Protein AF-0000000073460081 (afdb_homodimer)

Foldseek 3Di:
DQDKWKKKWQWDDDDVVLVVLLVVLVVVVPPQFPDWDADNVRSMIITIGSDDPVVSVVSSVVSVIDTPDMDID/DQDKWKKKWQWDDDDPVLVVLLVVLLVVVPPQFPDWDADNVRSMIITIGSDDPVVSVVSSVVSVIDTPDMDID

Solvent-accessible surface area (backbone atoms only — not comparable to full-atom values): 7906 Å² total; per-residue (Å²): 127,77,66,75,41,38,35,40,31,35,37,70,49,78,42,69,52,42,52,49,10,53,51,51,53,52,58,69,44,52,76,49,39,72,46,76,50,74,34,69,90,76,25,34,39,34,40,30,22,55,64,60,69,65,59,55,51,48,56,49,45,51,25,29,44,52,69,78,47,74,48,83,100,127,78,66,76,39,38,36,41,30,37,37,69,49,79,42,70,53,41,52,50,11,53,51,51,54,51,58,69,44,51,76,49,38,70,46,75,51,75,36,71,90,76,24,35,41,35,39,31,23,53,64,59,70,65,60,56,51,49,56,50,44,50,25,30,44,52,69,79,47,73,49,82,100

pLDDT: mean 96.7, std 7.15, range [48.0, 98.94]

InterPro domains:
  IPR006121 Heavy metal-associated domain, HMA [PF00403] (9-66)
  IPR006121 Heavy metal-associated domain, HMA [PS50846] (4-68)
  IPR006121 Heavy metal-associated domain, HMA [cd00371] (13-66)
  IPR036163 Heavy metal-associated domain superfamily [SSF55008] (7-67)
  IPR051881 Copper transport ATOX1-like [PTHR46365] (5-70)

Organism: Eremothecium gossypii (strain ATCC 10895 / CBS 109.51 / FGSC 9923 / NRRL Y-1056) (NCBI:txid284811)

Structure (mmCIF, N/CA/C/O backbone):
data_AF-0000000073460081-model_v1
#
loop_
_entity.id
_entity.type
_entity.pdbx_description
1 polymer AFR653Wp
#
loop_
_atom_site.group_PDB
_atom_site.id
_atom_site.type_symbol
_atom_site.label_atom_id
_atom_site.label_alt_id
_atom_site.label_comp_id
_atom_site.label_asym_id
_atom_site.label_entity_id
_atom_site.label_seq_id
_atom_site.pdbx_PDB_ins_code
_atom_site.Cartn_x
_atom_site.Cartn_y
_atom_site.Cartn_z
_atom_site.occupancy
_atom_site.B_iso_or_equiv
_atom_site.auth_seq_id
_atom_site.auth_comp_id
_atom_site.auth_asym_id
_atom_site.auth_atom_id
_atom_site.pdbx_PDB_model_num
ATOM 1 N N . MET A 1 1 ? 7.121 -16.234 -26.078 1 48 1 MET A N 1
ATOM 2 C CA . MET A 1 1 ? 5.887 -16.016 -25.328 1 48 1 MET A CA 1
ATOM 3 C C . MET A 1 1 ? 6.129 -16.156 -23.828 1 48 1 MET A C 1
ATOM 5 O O . MET A 1 1 ? 6.527 -17.234 -23.359 1 48 1 MET A O 1
ATOM 9 N N . SER A 1 2 ? 6.551 -15.062 -23.016 1 63.5 2 SER A N 1
ATOM 10 C CA . SER A 1 2 ? 7.074 -15.297 -21.672 1 63.5 2 SER A CA 1
ATOM 11 C C . SER A 1 2 ? 6.133 -16.188 -20.859 1 63.5 2 SER A C 1
ATOM 13 O O . SER A 1 2 ? 4.918 -15.984 -20.875 1 63.5 2 SER A O 1
ATOM 15 N N . SER A 1 3 ? 6.48 -17.359 -20.453 1 89.44 3 SER A N 1
ATOM 16 C CA . SER A 1 3 ? 5.703 -18.375 -19.766 1 89.44 3 SER A CA 1
ATOM 17 C C . SER A 1 3 ? 5.129 -17.844 -18.453 1 89.44 3 SER A C 1
ATOM 19 O O . SER A 1 3 ? 5.785 -17.078 -17.766 1 89.44 3 SER A O 1
ATOM 21 N N . GLU A 1 4 ? 3.883 -18.062 -18.297 1 95.25 4 GLU A N 1
ATOM 22 C CA . GLU A 1 4 ? 3.201 -17.656 -17.062 1 95.25 4 GLU A CA 1
ATOM 23 C C . GLU A 1 4 ? 3.83 -18.328 -15.852 1 95.25 4 GLU A C 1
ATOM 25 O O . GLU A 1 4 ? 4.105 -19.531 -15.867 1 95.25 4 GLU A O 1
ATOM 30 N N . LYS A 1 5 ? 4.191 -17.562 -14.859 1 97.62 5 LYS A N 1
ATOM 31 C CA . LYS A 1 5 ? 4.758 -18.031 -13.602 1 97.62 5 LYS A CA 1
ATOM 32 C C . LYS A 1 5 ? 3.748 -17.922 -12.461 1 97.62 5 LYS A C 1
ATOM 34 O O . LYS A 1 5 ? 2.789 -17.141 -12.555 1 97.62 5 LYS A O 1
ATOM 39 N N . HIS A 1 6 ? 4.004 -18.719 -11.453 1 98.69 6 HIS A N 1
ATOM 40 C CA . HIS A 1 6 ? 3.209 -18.688 -10.234 1 98.69 6 HIS A CA 1
ATOM 41 C C . HIS A 1 6 ? 4.07 -18.359 -9.016 1 98.69 6 HIS A C 1
ATOM 43 O O . HIS A 1 6 ? 4.961 -19.141 -8.656 1 98.69 6 HIS A O 1
ATOM 49 N N . TYR A 1 7 ? 3.826 -17.203 -8.484 1 98.88 7 TYR A N 1
ATOM 50 C CA . TYR A 1 7 ? 4.48 -16.812 -7.238 1 98.88 7 TYR A CA 1
ATOM 51 C C . TYR A 1 7 ? 3.51 -16.875 -6.066 1 98.88 7 TYR A C 1
ATOM 53 O O . TYR A 1 7 ? 2.318 -16.594 -6.223 1 98.88 7 TYR A O 1
ATOM 61 N N . GLN A 1 8 ? 4.004 -17.172 -4.91 1 98.94 8 GLN A N 1
ATOM 62 C CA . GLN A 1 8 ? 3.215 -17.078 -3.688 1 98.94 8 GLN A CA 1
ATOM 63 C C . GLN A 1 8 ? 3.934 -16.266 -2.623 1 98.94 8 GLN A C 1
ATOM 65 O O . GLN A 1 8 ? 5.125 -16.469 -2.373 1 98.94 8 GLN A O 1
ATOM 70 N N . PHE A 1 9 ? 3.244 -15.383 -2.053 1 98.94 9 PHE A N 1
ATOM 71 C CA . PHE A 1 9 ? 3.762 -14.562 -0.964 1 98.94 9 PHE A CA 1
ATOM 72 C C . PHE A 1 9 ? 2.949 -14.773 0.307 1 98.94 9 PHE A C 1
ATOM 74 O O . PHE A 1 9 ? 1.72 -14.844 0.26 1 98.94 9 PHE A O 1
ATOM 81 N N . GLU A 1 10 ? 3.588 -14.984 1.418 1 98.88 10 GLU A N 1
ATOM 82 C CA . GLU A 1 10 ? 2.959 -14.828 2.727 1 98.88 10 GLU A CA 1
ATOM 83 C C . GLU A 1 10 ? 2.965 -13.367 3.172 1 98.88 10 GLU A C 1
ATOM 85 O O . GLU A 1 10 ? 4.027 -12.781 3.375 1 98.88 10 GLU A O 1
ATOM 90 N N . VAL A 1 11 ? 1.786 -12.797 3.273 1 98.75 11 VAL A N 1
ATOM 91 C CA . VAL A 1 11 ? 1.644 -11.383 3.582 1 98.75 11 VAL A CA 1
ATOM 92 C C . VAL A 1 11 ? 0.78 -11.203 4.828 1 98.75 11 VAL A C 1
ATOM 94 O O . VAL A 1 11 ? -0.251 -11.867 4.977 1 98.75 11 VAL A O 1
ATOM 97 N N . ALA A 1 12 ? 1.195 -10.367 5.805 1 98 12 ALA A N 1
ATOM 98 C CA . ALA A 1 12 ? 0.396 -10.07 6.992 1 98 12 ALA A CA 1
ATOM 99 C C . ALA A 1 12 ? -0.815 -9.211 6.637 1 98 12 ALA A C 1
ATOM 101 O O . ALA A 1 12 ? -0.671 -8.039 6.27 1 98 12 ALA A O 1
ATOM 102 N N . MET A 1 13 ? -2.014 -9.859 6.758 1 96 13 MET A N 1
ATOM 103 C CA . MET A 1 13 ? -3.281 -9.18 6.516 1 96 13 MET A CA 1
ATOM 104 C C . MET A 1 13 ? -4.234 -9.367 7.691 1 96 13 MET A C 1
ATOM 106 O O . MET A 1 13 ? -4.445 -10.492 8.148 1 96 13 MET A O 1
ATOM 110 N N . ALA A 1 14 ? -4.73 -8.32 8.25 1 91.88 14 ALA A N 1
ATOM 111 C CA . ALA A 1 14 ? -5.543 -8.461 9.453 1 91.88 14 ALA A CA 1
ATOM 112 C C . ALA A 1 14 ? -7.031 -8.359 9.125 1 91.88 14 ALA A C 1
ATOM 114 O O . ALA A 1 14 ? -7.883 -8.711 9.945 1 91.88 14 ALA A O 1
ATOM 115 N N . CYS A 1 15 ? -7.363 -7.941 7.957 1 94.88 15 CYS A N 1
ATOM 116 C CA . CYS A 1 15 ? -8.773 -7.742 7.625 1 94.88 15 CYS A CA 1
ATOM 117 C C . CYS A 1 15 ? -8.992 -7.824 6.117 1 94.88 15 CYS A C 1
ATOM 119 O O . CYS A 1 15 ? -8.039 -7.977 5.352 1 94.88 15 CYS A O 1
ATOM 121 N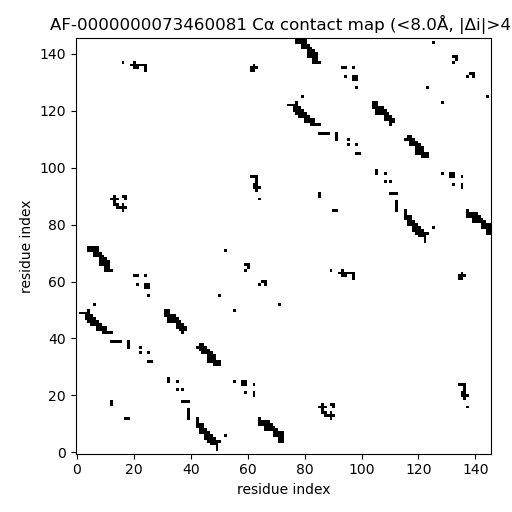 N . SER A 1 16 ? -10.297 -7.699 5.805 1 95.19 16 SER A N 1
ATOM 122 C CA . SER A 1 16 ? -10.633 -7.75 4.383 1 95.19 16 SER A CA 1
ATOM 123 C C . SER A 1 16 ? -10.172 -6.488 3.66 1 95.19 16 SER A C 1
ATOM 125 O O . SER A 1 16 ? -9.922 -6.516 2.453 1 95.19 16 SER A O 1
ATOM 127 N N . GLY A 1 17 ? -10.062 -5.391 4.375 1 94.94 17 GLY A N 1
ATOM 128 C CA . GLY A 1 17 ? -9.516 -4.18 3.785 1 94.94 17 GLY A CA 1
ATOM 129 C C . GLY A 1 17 ? -8.102 -4.352 3.266 1 94.94 17 GLY A C 1
ATOM 130 O O . GLY A 1 17 ? -7.766 -3.852 2.189 1 94.94 17 GLY A O 1
ATOM 131 N N . CYS A 1 18 ? -7.32 -5.027 3.996 1 96.38 18 CYS A N 1
ATOM 132 C CA . CYS A 1 18 ? -5.941 -5.293 3.596 1 96.38 18 CYS A CA 1
ATOM 133 C C . CYS A 1 18 ? -5.895 -6.16 2.344 1 96.38 18 CYS A C 1
ATOM 135 O O . CYS A 1 18 ? -5.172 -5.852 1.396 1 96.38 18 CYS A O 1
ATOM 137 N N . SER A 1 19 ? -6.684 -7.242 2.375 1 97 19 SER A N 1
ATOM 138 C CA . SER A 1 19 ? -6.68 -8.125 1.211 1 97 19 SER A CA 1
ATOM 139 C C . SER A 1 19 ? -7.215 -7.406 -0.025 1 97 19 SER A C 1
ATOM 141 O O . SER A 1 19 ? -6.711 -7.605 -1.132 1 97 19 SER A O 1
ATOM 143 N N . ASN A 1 20 ? -8.227 -6.586 0.159 1 97 20 ASN A N 1
ATOM 144 C CA . ASN A 1 20 ? -8.766 -5.812 -0.957 1 97 20 ASN A CA 1
ATOM 145 C C . ASN A 1 20 ? -7.734 -4.84 -1.516 1 97 20 ASN A C 1
ATOM 147 O O . ASN A 1 20 ? -7.664 -4.629 -2.729 1 97 20 ASN A O 1
ATOM 151 N N . ALA A 1 21 ? -6.957 -4.258 -0.651 1 97.5 21 ALA A N 1
ATOM 152 C CA . ALA A 1 21 ? -5.898 -3.338 -1.063 1 97.5 21 ALA A CA 1
ATOM 153 C C . ALA A 1 21 ? -4.887 -4.035 -1.968 1 97.5 21 ALA A C 1
ATOM 155 O O . ALA A 1 21 ? -4.559 -3.533 -3.045 1 97.5 21 ALA A O 1
ATOM 156 N N . ILE A 1 22 ? -4.43 -5.207 -1.56 1 98.5 22 ILE A N 1
ATOM 157 C CA . ILE A 1 22 ? -3.469 -5.973 -2.344 1 98.5 22 ILE A CA 1
ATOM 158 C C . ILE A 1 22 ? -4.082 -6.348 -3.691 1 98.5 22 ILE A C 1
ATOM 160 O O . ILE A 1 22 ? -3.434 -6.227 -4.73 1 98.5 22 ILE A O 1
ATOM 164 N N . ASP A 1 23 ? -5.34 -6.773 -3.645 1 98.31 23 ASP A N 1
ATOM 165 C CA . ASP A 1 23 ? -6.039 -7.133 -4.875 1 98.31 23 ASP A CA 1
ATOM 166 C C . ASP A 1 23 ? -6.09 -5.953 -5.844 1 98.31 23 ASP A C 1
ATOM 168 O O . ASP A 1 23 ? -5.805 -6.109 -7.035 1 98.31 23 ASP A O 1
ATOM 172 N N . ARG A 1 24 ? -6.375 -4.77 -5.379 1 97.88 24 ARG A N 1
ATOM 173 C CA . ARG A 1 24 ? -6.492 -3.568 -6.195 1 97.88 24 ARG A CA 1
ATOM 174 C C . ARG A 1 24 ? -5.164 -3.236 -6.875 1 97.88 24 ARG A C 1
ATOM 176 O O . ARG A 1 24 ? -5.133 -2.914 -8.062 1 97.88 24 ARG A O 1
ATOM 183 N N . VAL A 1 25 ? -4.082 -3.303 -6.199 1 98.56 25 VAL A N 1
ATOM 184 C CA . VAL A 1 25 ? -2.811 -2.881 -6.773 1 98.56 25 VAL A CA 1
ATOM 185 C C . VAL A 1 25 ? -2.342 -3.91 -7.801 1 98.56 25 VAL A C 1
ATOM 187 O O . VAL A 1 25 ? -1.727 -3.555 -8.812 1 98.56 25 VAL A O 1
ATOM 190 N N . LEU A 1 26 ? -2.639 -5.195 -7.543 1 98.81 26 LEU A N 1
ATOM 191 C CA . LEU A 1 26 ? -2.201 -6.23 -8.477 1 98.81 26 LEU A CA 1
ATOM 192 C C . LEU A 1 26 ? -3.053 -6.219 -9.742 1 98.81 26 LEU A C 1
ATOM 194 O O . LEU A 1 26 ? -2.557 -6.512 -10.828 1 98.81 26 LEU A O 1
ATOM 198 N N . LYS A 1 27 ? -4.34 -5.832 -9.617 1 98.12 27 LYS A N 1
ATOM 199 C CA . LYS A 1 27 ? -5.238 -5.762 -10.766 1 98.12 27 LYS A CA 1
ATOM 200 C C . LYS A 1 27 ? -4.777 -4.695 -11.758 1 98.12 27 LYS A C 1
ATOM 202 O O . LYS A 1 27 ? -5.051 -4.793 -12.953 1 98.12 27 LYS A O 1
ATOM 207 N N . LYS A 1 28 ? -4.027 -3.766 -11.25 1 97.88 28 LYS A N 1
ATOM 208 C CA . LYS A 1 28 ? -3.508 -2.711 -12.117 1 97.88 28 LYS A CA 1
ATOM 209 C C . LYS A 1 28 ? -2.438 -3.252 -13.062 1 97.88 28 LYS A C 1
ATOM 211 O O . LYS A 1 28 ? -2.066 -2.59 -14.031 1 97.88 28 LYS A O 1
ATOM 216 N N . LEU A 1 29 ? -1.958 -4.41 -12.859 1 98.25 29 LEU A N 1
ATOM 217 C CA . LEU A 1 29 ? -0.894 -5 -13.664 1 98.25 29 LEU A CA 1
ATOM 218 C C . LEU A 1 29 ? -1.47 -5.922 -14.734 1 98.25 29 LEU A C 1
ATOM 220 O O . LEU A 1 29 ? -0.721 -6.586 -15.453 1 98.25 29 LEU A O 1
ATOM 224 N N . ALA A 1 30 ? -2.801 -5.98 -14.875 1 97.25 30 ALA A N 1
ATOM 225 C CA . ALA A 1 30 ? -3.414 -6.719 -15.977 1 97.25 30 ALA A CA 1
ATOM 226 C C . ALA A 1 30 ? -3.053 -6.094 -17.328 1 97.25 30 ALA A C 1
ATOM 228 O O . ALA A 1 30 ? -2.898 -4.875 -17.422 1 97.25 30 ALA A O 1
ATOM 229 N N . PRO A 1 31 ? -2.859 -6.918 -18.344 1 97.5 31 PRO A N 1
ATOM 230 C CA . PRO A 1 31 ? -3.113 -8.359 -18.359 1 97.5 31 PRO A CA 1
ATOM 231 C C . PRO A 1 31 ? -1.886 -9.18 -17.984 1 97.5 31 PRO A C 1
ATOM 233 O O . PRO A 1 31 ? -1.95 -10.414 -17.938 1 97.5 31 PRO A O 1
ATOM 236 N N . GLU A 1 32 ? -0.735 -8.562 -17.594 1 98.25 32 GLU A N 1
ATOM 237 C CA . GLU A 1 32 ? 0.477 -9.32 -17.297 1 98.25 32 GLU A CA 1
ATOM 238 C C . GLU A 1 32 ? 0.303 -10.18 -16.047 1 98.25 32 GLU A C 1
ATOM 240 O O . GLU A 1 32 ? 0.949 -11.219 -15.914 1 98.25 32 GLU A O 1
ATOM 245 N N . VAL A 1 33 ? -0.462 -9.719 -15.133 1 98.69 33 VAL A N 1
ATOM 246 C CA . VAL A 1 33 ? -0.995 -10.562 -14.062 1 98.69 33 VAL A CA 1
ATOM 247 C C . VAL A 1 33 ? -2.348 -11.133 -14.484 1 98.69 33 VAL A C 1
ATOM 249 O O . VAL A 1 33 ? -3.344 -10.406 -14.539 1 98.69 33 VAL A O 1
ATOM 252 N N . SER A 1 34 ? -2.348 -12.281 -14.734 1 98.19 34 SER A N 1
ATOM 253 C CA . SER A 1 34 ? -3.537 -12.883 -15.328 1 98.19 34 SER A CA 1
ATOM 254 C C . SER A 1 34 ? -4.52 -13.336 -14.25 1 98.19 34 SER A C 1
ATOM 256 O O . SER A 1 34 ? -5.723 -13.43 -14.5 1 98.19 34 SER A O 1
ATOM 258 N N . LYS A 1 35 ? -3.982 -13.703 -13.07 1 98.31 35 LYS A N 1
ATOM 259 C CA . LYS A 1 35 ? -4.809 -14.234 -11.992 1 98.31 35 LYS A CA 1
ATOM 260 C C . LYS A 1 35 ? -4.148 -14.016 -10.633 1 98.31 35 LYS A C 1
ATOM 262 O O . LYS A 1 35 ? -2.93 -14.156 -10.5 1 98.31 35 LYS A O 1
ATOM 267 N N . THR A 1 36 ? -4.992 -13.633 -9.664 1 98.75 36 THR A N 1
ATOM 268 C CA . THR A 1 36 ? -4.562 -13.586 -8.273 1 98.75 36 THR A CA 1
ATOM 269 C C . THR A 1 36 ? -5.527 -14.367 -7.379 1 98.75 36 THR A C 1
ATOM 271 O O . THR A 1 36 ? -6.734 -14.383 -7.629 1 98.75 36 THR A O 1
ATOM 274 N N . ASN A 1 37 ? -5.027 -15.086 -6.422 1 98.69 37 ASN A N 1
ATOM 275 C CA . ASN A 1 37 ? -5.781 -15.695 -5.336 1 98.69 37 ASN A CA 1
ATOM 276 C C . ASN A 1 37 ? -5.266 -15.242 -3.973 1 98.69 37 ASN A C 1
ATOM 278 O O . ASN A 1 37 ? -4.137 -15.57 -3.594 1 98.69 37 ASN A O 1
ATOM 282 N N . ILE A 1 38 ? -6.055 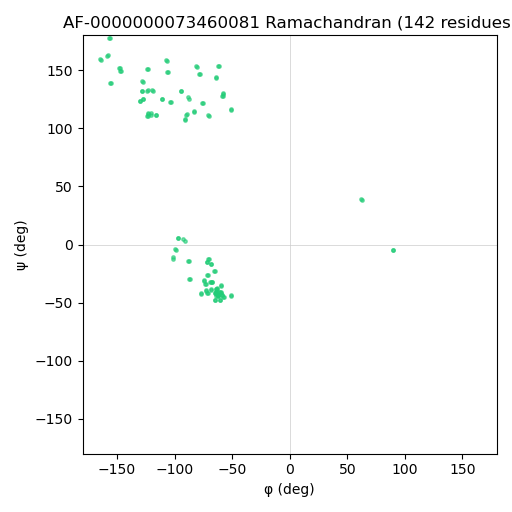-14.516 -3.27 1 98.75 38 ILE A N 1
ATOM 283 C CA . ILE A 1 38 ? -5.672 -13.977 -1.968 1 98.75 38 ILE A CA 1
ATOM 284 C C . ILE A 1 38 ? -6.484 -14.656 -0.868 1 98.75 38 ILE A C 1
ATOM 286 O O . ILE A 1 38 ? -7.715 -14.703 -0.938 1 98.75 38 ILE A O 1
ATOM 290 N N . SER A 1 39 ? -5.82 -15.211 0.084 1 98.5 39 SER A N 1
ATOM 291 C CA . SER A 1 39 ? -6.488 -15.852 1.212 1 98.5 39 SER A CA 1
ATOM 292 C C . SER A 1 39 ? -6.18 -15.133 2.52 1 98.5 39 SER A C 1
ATOM 294 O O . SER A 1 39 ? -5.047 -15.172 3.004 1 98.5 39 SER A O 1
ATOM 296 N N . LEU A 1 40 ? -7.227 -14.5 3.062 1 96.94 40 LEU A N 1
ATOM 297 C CA . LEU A 1 40 ? -7.07 -13.859 4.363 1 96.94 40 LEU A CA 1
ATOM 298 C C . LEU A 1 40 ? -6.781 -14.891 5.445 1 96.94 40 LEU A C 1
ATOM 300 O O . LEU A 1 40 ? -5.914 -14.68 6.297 1 96.94 40 LEU A O 1
ATOM 304 N N . ASP A 1 41 ? -7.465 -16.031 5.391 1 97.25 41 ASP A N 1
ATOM 305 C CA . ASP A 1 41 ? -7.309 -17.094 6.383 1 97.25 41 ASP A CA 1
ATOM 306 C C . ASP A 1 41 ? -5.898 -17.672 6.344 1 97.25 41 ASP A C 1
ATOM 308 O O . ASP A 1 41 ? -5.258 -17.828 7.387 1 97.25 41 ASP A O 1
ATOM 312 N N . ALA A 1 42 ? -5.402 -17.906 5.129 1 98.19 42 ALA A N 1
ATOM 313 C CA . ALA A 1 42 ? -4.086 -18.516 4.969 1 98.19 42 ALA A CA 1
ATOM 314 C C . ALA A 1 42 ? -2.99 -17.453 4.965 1 98.19 42 ALA A C 1
ATOM 316 O O . ALA A 1 42 ? -1.801 -17.781 5.016 1 98.19 42 ALA A O 1
ATOM 317 N N . GLN A 1 43 ? -3.357 -16.219 4.812 1 98.5 43 GLN A N 1
ATOM 318 C CA . GLN A 1 43 ? -2.434 -15.094 4.758 1 98.5 43 GLN A CA 1
ATOM 319 C C . GLN A 1 43 ? -1.499 -15.203 3.557 1 98.5 43 GLN A C 1
ATOM 321 O O . GLN A 1 43 ? -0.294 -14.977 3.678 1 98.5 43 GLN A O 1
ATOM 326 N N . THR A 1 44 ? -2.016 -15.672 2.412 1 98.81 44 THR A N 1
ATOM 327 C CA . THR A 1 44 ? -1.199 -15.859 1.219 1 98.81 44 THR A CA 1
ATOM 328 C C . THR A 1 44 ? -1.774 -15.07 0.043 1 98.81 44 THR A C 1
ATOM 330 O O . THR A 1 44 ? -2.98 -14.82 -0.01 1 98.81 44 THR A O 1
ATOM 333 N N . VAL A 1 45 ? -0.896 -14.68 -0.836 1 98.94 45 VAL A N 1
ATOM 334 C CA . VAL A 1 45 ? -1.194 -14.055 -2.121 1 98.94 45 VAL A CA 1
ATOM 335 C C . VAL A 1 45 ? -0.552 -14.859 -3.248 1 98.94 45 VAL A C 1
ATOM 337 O O . VAL A 1 45 ? 0.673 -14.875 -3.389 1 98.94 45 VAL A O 1
ATOM 340 N N . ASP A 1 46 ? -1.338 -15.5 -4.027 1 98.94 46 ASP A N 1
ATOM 341 C CA . ASP A 1 46 ? -0.885 -16.203 -5.227 1 98.94 46 ASP A CA 1
ATOM 342 C C . ASP A 1 46 ? -1.031 -15.32 -6.465 1 98.94 46 ASP A C 1
ATOM 344 O O . ASP A 1 46 ? -2.096 -14.75 -6.703 1 98.94 46 ASP A O 1
ATOM 348 N N . VAL A 1 47 ? -0.007 -15.281 -7.227 1 98.88 47 VAL A N 1
ATOM 349 C CA . VAL A 1 47 ? -0.001 -14.414 -8.398 1 98.88 47 VAL A CA 1
ATOM 350 C C . VAL A 1 47 ? 0.441 -15.211 -9.625 1 98.88 47 VAL A C 1
ATOM 352 O O . VAL A 1 47 ? 1.506 -15.836 -9.625 1 98.88 47 VAL A O 1
ATOM 355 N N . TYR A 1 48 ? -0.337 -15.242 -10.617 1 98.88 48 TYR A N 1
ATOM 356 C CA . TYR A 1 48 ? -0.009 -15.805 -11.922 1 98.88 48 TYR A CA 1
ATOM 357 C C . TYR A 1 48 ? 0.302 -14.703 -12.93 1 98.88 48 TYR A C 1
ATOM 359 O O . TYR A 1 48 ? -0.545 -13.852 -13.211 1 98.88 48 TYR A O 1
ATOM 367 N N . THR A 1 49 ? 1.521 -14.773 -13.523 1 98.69 49 THR A N 1
ATOM 368 C CA . THR A 1 49 ? 1.986 -13.562 -14.203 1 98.69 49 THR A CA 1
ATOM 369 C C . THR A 1 49 ? 3.156 -13.883 -15.125 1 98.69 49 THR A C 1
ATOM 371 O O . THR A 1 49 ? 3.807 -14.922 -14.984 1 98.69 49 THR A O 1
ATOM 374 N N . THR A 1 50 ? 3.389 -13.039 -16.047 1 98.44 50 THR A N 1
ATOM 375 C CA . THR A 1 50 ? 4.562 -13.109 -16.922 1 98.44 50 THR A CA 1
ATOM 376 C C . THR A 1 50 ? 5.641 -12.133 -16.438 1 98.44 50 THR A C 1
ATOM 378 O O . THR A 1 50 ? 6.758 -12.133 -16.953 1 98.44 50 THR A O 1
ATOM 381 N N . LEU A 1 51 ? 5.359 -11.344 -15.398 1 98.38 51 LEU A N 1
ATOM 382 C CA . LEU A 1 51 ? 6.312 -10.367 -14.883 1 98.38 51 LEU A CA 1
ATOM 383 C C . LEU A 1 51 ? 7.32 -11.039 -13.953 1 98.38 51 LEU A C 1
ATOM 385 O O . LEU A 1 51 ? 7.02 -12.07 -13.336 1 98.38 51 LEU A O 1
ATOM 389 N N . PRO A 1 52 ? 8.492 -10.445 -13.867 1 98.44 52 PRO A N 1
ATOM 390 C CA . PRO A 1 52 ? 9.5 -11 -12.961 1 98.44 52 PRO A CA 1
ATOM 391 C C . PRO A 1 52 ? 9.047 -10.977 -11.5 1 98.44 52 PRO A C 1
ATOM 393 O O . PRO A 1 52 ? 8.289 -10.094 -11.094 1 98.44 52 PRO A O 1
ATOM 396 N N . TYR A 1 53 ? 9.555 -11.883 -10.633 1 98.69 53 TYR A N 1
ATOM 397 C CA . TYR A 1 53 ? 9.266 -12.047 -9.219 1 98.69 53 TYR A CA 1
ATOM 398 C C . TYR A 1 53 ? 9.398 -10.727 -8.469 1 98.69 53 TYR A C 1
ATOM 400 O O . TYR A 1 53 ? 8.516 -10.344 -7.707 1 98.69 53 TYR A O 1
ATOM 408 N N . ASP A 1 54 ? 10.461 -10 -8.781 1 98.56 54 ASP A N 1
ATOM 409 C CA . ASP A 1 54 ? 10.781 -8.789 -8.039 1 98.56 54 ASP A CA 1
ATOM 410 C C . ASP A 1 54 ? 9.766 -7.688 -8.305 1 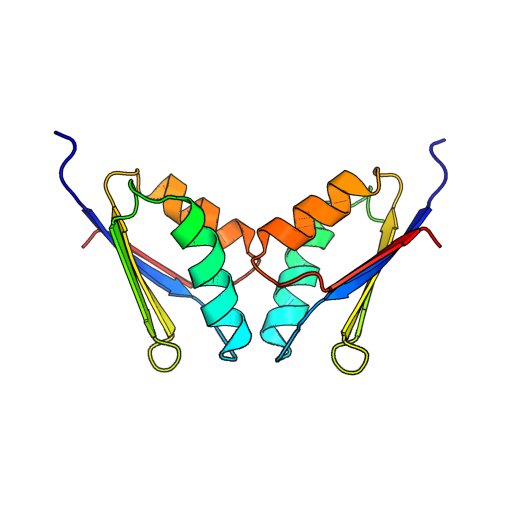98.56 54 ASP A C 1
ATOM 412 O O . ASP A 1 54 ? 9.477 -6.871 -7.426 1 98.56 54 ASP A O 1
ATOM 416 N N . VAL A 1 55 ? 9.219 -7.652 -9.469 1 98.62 55 VAL A N 1
ATOM 417 C CA . VAL A 1 55 ? 8.227 -6.641 -9.805 1 98.62 55 VAL A CA 1
ATOM 418 C C . VAL A 1 55 ? 6.977 -6.832 -8.945 1 98.62 55 VAL A C 1
ATOM 420 O O . VAL A 1 55 ? 6.441 -5.871 -8.398 1 98.62 55 VAL A O 1
ATOM 423 N N . ILE A 1 56 ? 6.539 -8.125 -8.75 1 98.81 56 ILE A N 1
ATOM 424 C CA . ILE A 1 56 ? 5.355 -8.438 -7.961 1 98.81 56 ILE A CA 1
ATOM 425 C C . ILE A 1 56 ? 5.637 -8.18 -6.48 1 98.81 56 ILE A C 1
ATOM 427 O O . ILE A 1 56 ? 4.812 -7.598 -5.777 1 98.81 56 ILE A O 1
ATOM 431 N N . HIS A 1 57 ? 6.832 -8.586 -6.102 1 98.81 57 HIS A N 1
ATOM 432 C CA . HIS A 1 57 ? 7.246 -8.359 -4.719 1 98.81 57 HIS A CA 1
ATOM 433 C C . HIS A 1 57 ? 7.195 -6.875 -4.367 1 98.81 57 HIS A C 1
ATOM 435 O O . HIS A 1 57 ? 6.629 -6.5 -3.338 1 98.81 57 HIS A O 1
ATOM 441 N N . GLU A 1 58 ? 7.727 -6.066 -5.305 1 98.62 58 GLU A N 1
ATOM 442 C CA . GLU A 1 58 ? 7.773 -4.625 -5.059 1 98.62 58 GLU A CA 1
ATOM 443 C C . GLU A 1 58 ? 6.375 -4.02 -5.059 1 98.62 58 GLU A C 1
ATOM 445 O O . GLU A 1 58 ? 6.078 -3.131 -4.258 1 98.62 58 GLU A O 1
ATOM 450 N N . LYS A 1 59 ? 5.582 -4.508 -5.945 1 98.69 59 LYS A N 1
ATOM 451 C CA . LYS A 1 59 ? 4.215 -3.998 -6.027 1 98.69 59 LYS A CA 1
ATOM 452 C C . LYS A 1 59 ? 3.459 -4.238 -4.727 1 98.69 59 LYS A C 1
ATOM 454 O O . LYS A 1 59 ? 2.746 -3.354 -4.246 1 98.69 59 LYS A O 1
ATOM 459 N N . ILE A 1 60 ? 3.625 -5.387 -4.117 1 98.81 60 ILE A N 1
ATOM 460 C CA . ILE A 1 60 ? 2.969 -5.711 -2.857 1 98.81 60 ILE A CA 1
ATOM 461 C C . ILE A 1 60 ? 3.617 -4.93 -1.72 1 98.81 60 ILE A C 1
ATOM 463 O O . ILE A 1 60 ? 2.926 -4.387 -0.854 1 98.81 60 ILE A O 1
ATOM 467 N N . LYS A 1 61 ? 4.922 -4.809 -1.772 1 98.44 61 LYS A N 1
ATOM 468 C CA . L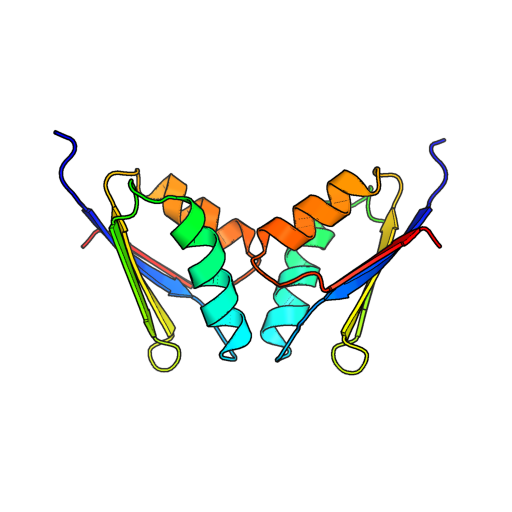YS A 1 61 ? 5.656 -4.082 -0.738 1 98.44 61 LYS A CA 1
ATOM 469 C C . LYS A 1 61 ? 5.203 -2.629 -0.656 1 98.44 61 LYS A C 1
ATOM 471 O O . LYS A 1 61 ? 5.098 -2.066 0.435 1 98.44 61 LYS A O 1
ATOM 476 N N . LYS A 1 62 ? 4.895 -2.102 -1.776 1 98.06 62 LYS A N 1
ATOM 477 C CA . LYS A 1 62 ? 4.508 -0.696 -1.854 1 98.06 62 LYS A CA 1
ATOM 478 C C . LYS A 1 62 ? 3.166 -0.455 -1.169 1 98.06 62 LYS A C 1
ATOM 480 O O . LYS A 1 62 ? 2.824 0.685 -0.847 1 98.06 62 LYS A O 1
ATOM 485 N N . THR A 1 63 ? 2.406 -1.5 -0.923 1 98.38 63 THR A N 1
ATOM 486 C CA . THR A 1 63 ? 1.155 -1.348 -0.189 1 98.38 63 THR A CA 1
ATOM 487 C C . THR A 1 63 ? 1.426 -1.062 1.286 1 98.38 63 THR A C 1
ATOM 489 O O . THR A 1 63 ? 0.525 -0.645 2.018 1 98.38 63 THR A O 1
ATOM 492 N N . GLY A 1 64 ? 2.656 -1.293 1.737 1 98.12 64 GLY A N 1
ATOM 493 C CA . GLY A 1 64 ? 3.021 -1.093 3.131 1 98.12 64 GLY A CA 1
ATOM 494 C C . GLY A 1 64 ? 2.812 -2.328 3.986 1 98.12 64 GLY A C 1
ATOM 495 O O . GLY A 1 64 ? 3.186 -2.346 5.16 1 98.12 64 GLY A O 1
ATOM 496 N N . LYS A 1 65 ? 2.264 -3.377 3.426 1 98.06 65 LYS A N 1
ATOM 497 C CA . LYS A 1 65 ? 2.047 -4.617 4.168 1 98.06 65 LYS A CA 1
ATOM 498 C C . LYS A 1 65 ? 3.338 -5.422 4.285 1 98.06 65 LYS A C 1
ATOM 500 O O . LYS A 1 65 ? 4.172 -5.398 3.381 1 98.06 65 LYS A O 1
ATOM 505 N N . GLU A 1 66 ? 3.422 -6.09 5.422 1 98.12 66 GLU A N 1
ATOM 506 C CA . GLU A 1 66 ? 4.613 -6.898 5.656 1 98.12 66 GLU A CA 1
ATOM 507 C C . GLU A 1 66 ? 4.578 -8.188 4.848 1 98.12 66 GLU A C 1
ATOM 509 O O . GLU A 1 66 ? 3.639 -8.977 4.969 1 98.12 66 GLU A O 1
ATOM 514 N N . ILE A 1 67 ? 5.57 -8.391 4.016 1 98.69 67 ILE A N 1
ATOM 515 C CA . ILE A 1 67 ? 5.766 -9.664 3.334 1 98.69 67 ILE A CA 1
ATOM 516 C C . ILE A 1 67 ? 6.656 -10.57 4.18 1 98.69 67 ILE A C 1
ATOM 518 O O . ILE A 1 67 ? 7.836 -10.273 4.387 1 98.69 67 ILE A O 1
ATOM 522 N N . LYS A 1 68 ? 6.066 -11.594 4.676 1 98.62 68 LYS A N 1
ATOM 523 C CA . LYS A 1 68 ? 6.797 -12.484 5.574 1 98.62 68 LYS A CA 1
ATOM 524 C C . LYS A 1 68 ? 7.738 -13.391 4.797 1 98.62 68 LYS A C 1
ATOM 526 O O . LYS A 1 68 ? 8.852 -13.672 5.246 1 98.62 68 LYS A O 1
ATOM 531 N N . SER A 1 69 ? 7.242 -13.922 3.65 1 98.75 69 SER A N 1
ATOM 532 C CA . SER A 1 69 ? 8.039 -14.773 2.768 1 98.75 69 SER A CA 1
ATOM 533 C C . SER A 1 69 ? 7.465 -14.789 1.354 1 98.75 69 SER A C 1
ATOM 535 O O . SER A 1 69 ? 6.375 -14.273 1.114 1 98.75 69 SER A O 1
ATOM 537 N N . GLY A 1 70 ? 8.258 -15.227 0.411 1 98.62 70 GLY A N 1
ATOM 538 C CA . GLY A 1 70 ? 7.852 -15.414 -0.972 1 98.62 70 GLY A CA 1
ATOM 539 C C . GLY A 1 70 ? 8.562 -16.578 -1.649 1 98.62 70 GLY A C 1
ATOM 540 O O . GLY A 1 70 ? 9.695 -16.906 -1.292 1 98.62 70 GLY A O 1
ATOM 541 N N . LYS A 1 71 ? 7.863 -17.188 -2.59 1 98.44 71 LYS A N 1
ATOM 542 C CA . LYS A 1 71 ? 8.484 -18.281 -3.336 1 98.44 71 LYS A CA 1
ATOM 543 C C . LYS A 1 71 ? 7.957 -18.344 -4.77 1 98.44 71 LYS A C 1
ATOM 545 O O . LYS A 1 71 ? 6.879 -17.812 -5.059 1 98.44 71 LYS A O 1
ATOM 550 N N . VAL A 1 72 ? 8.781 -18.844 -5.684 1 97.25 72 VAL A N 1
ATOM 551 C CA . VAL A 1 72 ? 8.375 -19.172 -7.047 1 97.25 72 VAL A CA 1
ATOM 552 C C . VAL A 1 72 ? 7.863 -20.609 -7.098 1 97.25 72 VAL A C 1
ATOM 554 O O . VAL A 1 72 ? 8.547 -21.531 -6.645 1 97.25 72 VAL A O 1
ATOM 557 N N . LEU A 1 73 ? 6.629 -20.781 -7.637 1 95.62 73 LEU A N 1
ATOM 558 C CA . LEU A 1 73 ? 6.055 -22.125 -7.645 1 95.62 73 LEU A CA 1
ATOM 559 C C . LEU A 1 73 ? 6.078 -22.719 -9.047 1 95.62 73 LEU A C 1
ATOM 561 O O . LEU A 1 73 ? 6.023 -21.984 -10.039 1 95.62 73 LEU A O 1
ATOM 565 N N . MET B 1 1 ? 13.242 27.953 2.387 1 48.09 1 MET B N 1
ATOM 566 C CA . MET B 1 1 ? 12.969 26.875 3.322 1 48.09 1 MET B CA 1
ATOM 567 C C . MET B 1 1 ? 11.555 26.328 3.135 1 48.09 1 MET B C 1
ATOM 569 O O . MET B 1 1 ? 10.578 27.078 3.297 1 48.09 1 MET B O 1
ATOM 573 N N . SER B 1 2 ? 11.25 25.312 2.195 1 63.97 2 SER B N 1
ATOM 574 C CA . SER B 1 2 ? 9.867 25.062 1.817 1 63.97 2 SER B CA 1
ATOM 575 C C . SER B 1 2 ? 8.977 24.875 3.047 1 63.97 2 SER B C 1
ATOM 577 O O . SER B 1 2 ? 9.352 24.172 3.99 1 63.97 2 SER B O 1
ATOM 579 N N . SER B 1 3 ? 8.008 25.688 3.316 1 89.31 3 SER B N 1
ATOM 580 C CA . SER B 1 3 ? 7.125 25.75 4.477 1 89.31 3 SER B CA 1
ATOM 581 C C . SER B 1 3 ? 6.375 24.438 4.672 1 89.31 3 SER B C 1
ATOM 583 O O . SER B 1 3 ? 5.969 23.812 3.699 1 89.31 3 SER B O 1
ATOM 585 N N . GLU B 1 4 ? 6.441 23.969 5.848 1 95.25 4 GLU B N 1
ATOM 586 C CA . GLU B 1 4 ? 5.719 22.766 6.207 1 95.25 4 GLU B CA 1
ATOM 587 C C . GLU B 1 4 ? 4.219 22.922 5.969 1 95.25 4 GLU B C 1
ATOM 589 O O . GLU B 1 4 ? 3.629 23.938 6.34 1 95.25 4 GLU B O 1
ATOM 594 N N . LYS B 1 5 ? 3.619 22 5.242 1 97.56 5 LYS B N 1
ATOM 595 C CA . LYS B 1 5 ? 2.188 21.969 4.957 1 97.56 5 LYS B CA 1
ATOM 596 C C . LYS B 1 5 ? 1.496 20.859 5.73 1 97.56 5 LYS B C 1
ATOM 598 O O . LYS B 1 5 ? 2.145 19.906 6.164 1 97.56 5 LYS B O 1
ATOM 603 N N . HIS B 1 6 ? 0.198 21.047 5.879 1 98.69 6 HIS B N 1
ATOM 604 C CA . HIS B 1 6 ? -0.659 20.047 6.52 1 98.69 6 HIS B CA 1
ATOM 605 C C . HIS B 1 6 ? -1.757 19.578 5.57 1 98.69 6 HIS B C 1
ATOM 607 O O . HIS B 1 6 ? -2.627 20.359 5.184 1 98.69 6 HIS B O 1
ATOM 613 N N . TYR B 1 7 ? -1.65 18.344 5.199 1 98.88 7 TYR B N 1
ATOM 614 C CA . TYR B 1 7 ? -2.689 17.719 4.395 1 98.88 7 TYR B CA 1
ATOM 615 C C . TYR B 1 7 ? -3.502 16.734 5.227 1 98.88 7 TYR B C 1
ATOM 617 O O . TYR B 1 7 ? -2.965 16.078 6.121 1 98.88 7 TYR B O 1
ATOM 625 N N . GLN B 1 8 ? -4.75 16.594 4.898 1 98.94 8 GLN B N 1
ATOM 626 C CA . GLN B 1 8 ? -5.582 15.562 5.504 1 98.94 8 GLN B CA 1
ATOM 627 C C . GLN B 1 8 ? -6.297 14.734 4.438 1 98.94 8 GLN B C 1
ATOM 629 O O . GLN B 1 8 ? -6.879 15.297 3.504 1 98.94 8 GLN B O 1
ATOM 634 N N . PHE B 1 9 ? -6.23 13.484 4.582 1 98.94 9 PHE B N 1
ATOM 635 C CA . PHE B 1 9 ? -6.918 12.562 3.686 1 98.94 9 PHE B CA 1
ATOM 636 C C . PHE B 1 9 ? -7.922 11.703 4.453 1 98.94 9 PHE B C 1
ATOM 638 O O . PHE B 1 9 ? -7.625 11.227 5.551 1 98.94 9 PHE B O 1
ATOM 645 N N . GLU B 1 10 ? -9.109 11.586 3.963 1 98.88 10 GLU B N 1
ATOM 646 C CA . GLU B 1 10 ? -10.023 10.523 4.387 1 98.88 10 GLU B CA 1
ATOM 647 C C . GLU B 1 10 ? -9.75 9.227 3.633 1 98.88 10 GLU B C 1
ATOM 649 O O . GLU B 1 10 ? -9.906 9.164 2.412 1 98.88 10 GLU B O 1
ATOM 654 N N . VAL B 1 11 ? -9.312 8.227 4.367 1 98.75 11 VAL B N 1
ATOM 655 C CA . VAL B 1 11 ? -8.898 6.957 3.766 1 98.75 11 VAL B CA 1
ATOM 656 C C . VAL B 1 11 ? -9.695 5.809 4.383 1 98.75 11 VAL B C 1
ATOM 658 O O . VAL B 1 11 ? -9.883 5.762 5.602 1 98.75 11 VAL B O 1
ATOM 661 N N . ALA B 1 12 ? -10.266 4.891 3.566 1 98 12 ALA B N 1
ATOM 662 C CA . ALA B 1 12 ? -10.969 3.711 4.07 1 98 12 ALA B CA 1
ATOM 663 C C . ALA B 1 12 ? -9.992 2.715 4.688 1 98 12 ALA B C 1
ATOM 665 O O . ALA B 1 12 ? -9.188 2.104 3.979 1 98 12 ALA B O 1
ATOM 666 N N . MET B 1 13 ? -10.086 2.588 6.043 1 96.06 13 MET B N 1
ATOM 667 C C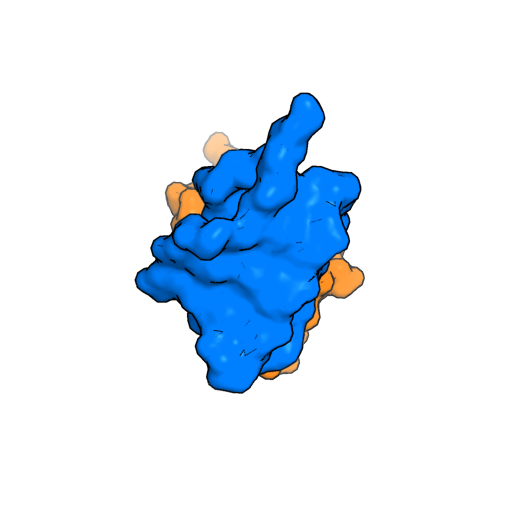A . MET B 1 13 ? -9.273 1.637 6.793 1 96.06 13 MET B CA 1
ATOM 668 C C . MET B 1 13 ? -10.148 0.752 7.676 1 96.06 13 MET B C 1
ATOM 670 O O . MET B 1 13 ? -10.977 1.253 8.438 1 96.06 13 MET B O 1
ATOM 674 N N . ALA B 1 14 ? -10.047 -0.528 7.562 1 92.44 14 ALA B N 1
ATOM 675 C CA . ALA B 1 14 ? -10.961 -1.404 8.297 1 92.44 14 ALA B CA 1
ATOM 676 C C . ALA B 1 14 ? -10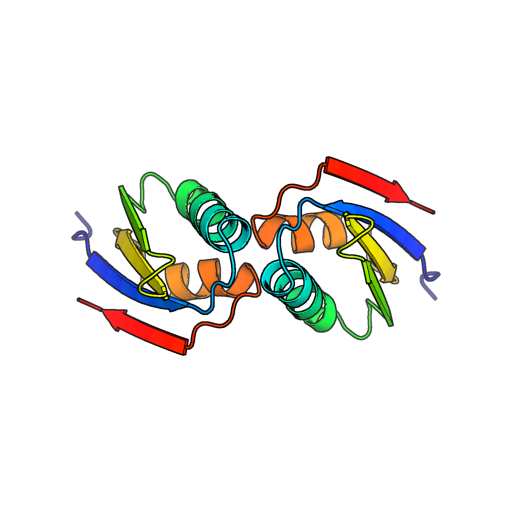.289 -1.988 9.531 1 92.44 14 ALA B C 1
ATOM 678 O O . ALA B 1 14 ? -10.953 -2.555 10.398 1 92.44 14 ALA B O 1
ATOM 679 N N . CYS B 1 15 ? -9.023 -1.838 9.664 1 95.12 15 CYS B N 1
ATOM 680 C CA . CYS B 1 15 ? -8.32 -2.451 10.781 1 95.12 15 CYS B CA 1
ATOM 681 C C . CYS B 1 15 ? -7.016 -1.724 11.07 1 95.12 15 CYS B C 1
ATOM 683 O O . CYS B 1 15 ? -6.641 -0.8 10.344 1 95.12 15 CYS B O 1
ATOM 685 N N . SER B 1 16 ? -6.387 -2.242 12.133 1 95.19 16 SER B N 1
ATOM 686 C CA . SER B 1 16 ? -5.113 -1.632 12.5 1 95.19 16 SER B CA 1
ATOM 687 C C . SER B 1 16 ? -4.02 -1.984 11.492 1 95.19 16 SER B C 1
ATOM 689 O O . SER B 1 16 ? -3.049 -1.241 11.336 1 95.19 16 SER B O 1
ATOM 691 N N . GLY B 1 17 ? -4.164 -3.105 10.828 1 94.88 17 GLY B N 1
ATOM 692 C CA . GLY B 1 17 ? -3.227 -3.455 9.773 1 94.88 17 GLY B CA 1
ATOM 693 C C . GLY B 1 17 ? -3.186 -2.434 8.656 1 94.88 17 GLY B C 1
ATOM 694 O O . GLY B 1 17 ? -2.111 -2.104 8.148 1 94.88 17 GLY B O 1
ATOM 695 N N . CYS B 1 18 ? -4.305 -1.951 8.289 1 96.38 18 CYS B N 1
ATOM 696 C CA . CYS B 1 18 ? -4.398 -0.938 7.242 1 96.38 18 CYS B CA 1
ATOM 697 C C . CYS B 1 18 ? -3.727 0.359 7.676 1 96.38 18 CYS B C 1
ATOM 699 O O . CYS B 1 18 ? -2.943 0.939 6.926 1 96.38 18 CYS B O 1
ATOM 701 N N . SER B 1 19 ? -4.055 0.789 8.906 1 97 19 SER B N 1
ATOM 702 C CA . SER B 1 19 ? -3.447 2.027 9.383 1 97 19 SER B CA 1
ATOM 703 C C . SER B 1 19 ? -1.935 1.885 9.516 1 97 19 SER B C 1
ATOM 705 O O . SER B 1 19 ? -1.188 2.818 9.219 1 97 19 SER B O 1
ATOM 707 N N . ASN B 1 20 ? -1.486 0.735 9.969 1 97 20 ASN B N 1
ATOM 708 C CA . ASN B 1 20 ? -0.053 0.49 10.078 1 97 20 ASN B CA 1
ATOM 709 C C . ASN B 1 20 ? 0.627 0.516 8.711 1 97 20 ASN B C 1
ATOM 711 O O . ASN B 1 20 ? 1.749 1.007 8.578 1 97 20 ASN B O 1
ATOM 715 N N . ALA B 1 21 ? -0.043 -0.003 7.719 1 97.5 21 ALA B N 1
ATOM 716 C CA . ALA B 1 21 ? 0.481 0.001 6.355 1 97.5 21 ALA B CA 1
ATOM 717 C C . ALA B 1 21 ? 0.709 1.426 5.859 1 97.5 21 ALA B C 1
ATOM 719 O O . ALA B 1 21 ? 1.786 1.747 5.352 1 97.5 21 ALA B O 1
ATOM 720 N N . ILE B 1 22 ? -0.275 2.287 6.043 1 98.5 22 ILE B N 1
ATOM 721 C CA . ILE B 1 22 ? -0.169 3.68 5.625 1 98.5 22 ILE B CA 1
ATOM 722 C C . ILE B 1 22 ? 0.969 4.359 6.383 1 98.5 22 ILE B C 1
ATOM 724 O O . ILE B 1 22 ? 1.772 5.086 5.793 1 98.5 22 ILE B O 1
ATOM 728 N N . ASP B 1 23 ? 1.035 4.082 7.688 1 98.25 23 ASP B N 1
ATOM 729 C CA . ASP B 1 23 ? 2.098 4.656 8.508 1 98.25 23 ASP B CA 1
ATOM 730 C C . ASP B 1 23 ? 3.475 4.254 7.984 1 98.25 23 ASP B C 1
ATOM 732 O O . ASP B 1 23 ? 4.367 5.094 7.859 1 98.25 23 ASP B O 1
ATOM 736 N N . ARG B 1 24 ? 3.666 3.02 7.621 1 97.88 24 ARG B N 1
ATOM 737 C CA . ARG B 1 24 ? 4.941 2.494 7.141 1 97.88 24 ARG B CA 1
ATOM 738 C C . ARG B 1 24 ? 5.367 3.189 5.852 1 97.88 24 ARG B C 1
ATOM 740 O O . ARG B 1 24 ? 6.531 3.568 5.703 1 97.88 24 ARG B O 1
ATOM 747 N N . VAL B 1 25 ? 4.496 3.385 4.926 1 98.56 25 VAL B N 1
ATOM 748 C CA . VAL B 1 25 ? 4.891 3.939 3.633 1 98.56 25 VAL B CA 1
ATOM 749 C C . VAL B 1 25 ? 5.203 5.426 3.781 1 98.56 25 VAL B C 1
ATOM 751 O O . VAL B 1 25 ? 6.09 5.953 3.104 1 98.56 25 VAL B O 1
ATOM 754 N N . LEU B 1 26 ? 4.48 6.113 4.672 1 98.81 26 LEU B N 1
ATOM 755 C CA . LEU B 1 26 ? 4.711 7.543 4.844 1 98.81 26 LEU B CA 1
ATOM 756 C C . LEU B 1 26 ? 6.004 7.797 5.609 1 98.81 26 LEU B C 1
ATOM 758 O O . LEU B 1 26 ? 6.695 8.789 5.363 1 98.81 26 LEU B O 1
ATOM 762 N N . LYS B 1 27 ? 6.371 6.863 6.512 1 98.12 27 LYS B N 1
ATOM 763 C CA . LYS B 1 27 ? 7.605 6.996 7.285 1 98.12 27 LYS B CA 1
ATOM 764 C C . LYS B 1 27 ? 8.828 6.918 6.379 1 98.12 27 LYS B C 1
ATOM 766 O O . LYS B 1 27 ? 9.883 7.477 6.695 1 98.12 27 LYS B O 1
ATOM 771 N N . LYS B 1 28 ? 8.648 6.312 5.25 1 97.88 28 LYS B N 1
ATOM 772 C CA . LYS B 1 28 ? 9.742 6.211 4.293 1 97.88 28 LYS B CA 1
ATOM 773 C C . LYS B 1 28 ? 10.062 7.57 3.672 1 97.88 28 LYS B C 1
ATOM 775 O O . LYS B 1 28 ? 11.109 7.742 3.049 1 97.88 28 LYS B O 1
ATOM 780 N N . LEU B 1 29 ? 9.25 8.531 3.838 1 98.25 29 LEU B N 1
ATOM 781 C CA . LEU B 1 29 ? 9.43 9.859 3.244 1 98.25 29 LEU B CA 1
ATOM 782 C C . LEU B 1 29 ? 10.07 10.82 4.238 1 98.25 29 LEU B C 1
ATOM 784 O O . LEU B 1 29 ? 10.219 12.008 3.947 1 98.25 29 LEU B O 1
ATOM 788 N N . ALA B 1 30 ? 10.477 10.352 5.418 1 97.38 30 ALA B N 1
ATOM 789 C CA . ALA B 1 30 ? 11.234 11.18 6.352 1 97.38 30 ALA B CA 1
ATOM 790 C C . ALA B 1 30 ? 12.594 11.562 5.762 1 97.38 30 ALA B C 1
ATOM 792 O O . ALA B 1 30 ? 13.195 10.789 5.02 1 97.38 30 ALA B O 1
ATOM 793 N N . PRO B 1 31 ? 13.07 12.766 6.047 1 97.5 31 PRO B N 1
ATOM 794 C CA . PRO B 1 31 ? 12.508 13.727 6.996 1 97.5 31 PRO B CA 1
ATOM 795 C C . PRO B 1 31 ? 11.516 14.68 6.34 1 97.5 31 PRO B C 1
ATOM 797 O O . PRO B 1 31 ? 10.938 15.539 7.016 1 97.5 31 PRO B O 1
ATOM 800 N N . GLU B 1 32 ? 11.18 14.555 5.02 1 98.25 32 GLU B N 1
ATOM 801 C CA . GLU B 1 32 ? 10.297 15.5 4.348 1 98.25 32 GLU B CA 1
ATOM 802 C C . GLU B 1 32 ? 8.875 15.414 4.895 1 98.25 32 GLU B C 1
ATOM 804 O O . GLU B 1 32 ? 8.133 16.406 4.859 1 98.25 32 GLU B O 1
ATOM 809 N N . VAL B 1 33 ? 8.461 14.266 5.297 1 98.69 33 VAL B N 1
ATOM 810 C CA . VAL B 1 33 ? 7.285 14.102 6.152 1 98.69 33 VAL B CA 1
ATOM 811 C C . VAL B 1 33 ? 7.707 14.125 7.617 1 98.69 33 VAL B C 1
ATOM 813 O O . VAL B 1 33 ? 8.32 13.172 8.109 1 98.69 33 VAL B O 1
ATOM 816 N N . SER B 1 34 ? 7.41 15.109 8.203 1 98.19 34 SER B N 1
ATOM 817 C CA . SER B 1 34 ? 7.926 15.312 9.555 1 98.19 34 SER B CA 1
ATOM 818 C C . SER B 1 34 ? 7.027 14.664 10.594 1 98.19 34 SER B C 1
ATOM 820 O O . SER B 1 34 ? 7.484 14.32 11.688 1 98.19 34 SER B O 1
ATOM 822 N N . LYS B 1 35 ? 5.715 14.578 10.281 1 98.25 35 LYS B N 1
ATOM 823 C CA . LYS B 1 35 ? 4.742 14.055 11.234 1 98.25 35 LYS B CA 1
ATOM 824 C C . LYS B 1 35 ? 3.51 13.508 10.516 1 98.25 35 LYS B C 1
ATOM 826 O O . LYS B 1 35 ? 3.049 14.094 9.531 1 98.25 35 LYS B O 1
ATOM 831 N N . THR B 1 36 ? 3.037 12.352 11.031 1 98.75 36 THR B N 1
ATOM 832 C CA . THR B 1 36 ? 1.755 11.805 10.594 1 98.75 36 THR B CA 1
ATOM 833 C C . THR B 1 36 ? 0.863 11.5 11.797 1 98.75 36 THR B C 1
ATOM 835 O O . THR B 1 36 ? 1.354 11.102 12.859 1 98.75 36 THR B O 1
ATOM 838 N N . ASN B 1 37 ? -0.4 11.773 11.688 1 98.69 37 ASN B N 1
ATOM 839 C CA . ASN B 1 37 ? -1.437 11.336 12.617 1 98.69 37 ASN B CA 1
ATOM 840 C C . ASN B 1 37 ? -2.533 10.547 11.906 1 98.69 37 ASN B C 1
ATOM 842 O O . ASN B 1 37 ? -3.27 11.102 11.086 1 98.69 37 ASN B O 1
ATOM 846 N N . ILE B 1 38 ? -2.617 9.297 12.203 1 98.75 38 ILE B N 1
ATOM 847 C CA . ILE B 1 38 ? -3.588 8.414 11.562 1 98.75 38 ILE B CA 1
ATOM 848 C C . ILE B 1 38 ? -4.652 7.992 12.57 1 98.75 38 ILE B C 1
ATOM 850 O O . ILE B 1 38 ? -4.324 7.504 13.656 1 98.75 38 ILE B O 1
ATOM 854 N N . SER B 1 39 ? -5.883 8.219 12.25 1 98.5 39 SER B N 1
ATOM 855 C CA . SER B 1 39 ? -6.984 7.82 13.117 1 98.5 39 SER B CA 1
ATOM 856 C C . SER B 1 39 ? -7.859 6.766 12.445 1 98.5 39 SER B C 1
ATOM 858 O O . SER B 1 39 ? -8.555 7.059 11.477 1 98.5 39 SER B O 1
ATOM 860 N N . LEU B 1 40 ? -7.793 5.539 13.016 1 96.94 40 LEU B N 1
ATOM 861 C CA . LEU B 1 40 ? -8.664 4.48 12.516 1 96.94 40 LEU B CA 1
ATOM 862 C C . LEU B 1 40 ? -10.125 4.824 12.75 1 96.94 40 LEU B C 1
ATOM 864 O O . LEU B 1 40 ? -10.969 4.629 11.867 1 96.94 40 LEU B O 1
ATOM 868 N N . ASP B 1 41 ? -10.445 5.387 13.922 1 97.31 41 ASP B N 1
ATOM 869 C CA . ASP B 1 41 ? -11.812 5.734 14.289 1 97.31 41 ASP B CA 1
ATOM 870 C C . ASP B 1 41 ? -12.367 6.816 13.367 1 97.31 41 ASP B C 1
ATOM 872 O O . ASP B 1 41 ? -13.492 6.695 12.867 1 97.31 41 ASP B O 1
ATOM 876 N N . ALA B 1 42 ? -11.539 7.82 13.078 1 98.25 42 ALA B N 1
ATOM 877 C CA . ALA B 1 42 ? -11.977 8.938 12.25 1 98.25 42 ALA B CA 1
ATOM 878 C C . ALA B 1 42 ? -11.75 8.648 10.773 1 98.25 42 ALA B C 1
ATOM 880 O O . ALA B 1 42 ? -12.219 9.391 9.906 1 98.25 42 ALA B O 1
ATOM 881 N N . GLN B 1 43 ? -10.992 7.656 10.461 1 98.5 43 GLN B N 1
ATOM 882 C CA . GLN B 1 43 ? -10.648 7.27 9.102 1 98.5 43 GLN B CA 1
ATOM 883 C C . GLN B 1 43 ? -9.883 8.383 8.391 1 98.5 43 GLN B C 1
ATOM 885 O O . GLN B 1 43 ? -10.156 8.688 7.23 1 98.5 43 GLN B O 1
ATOM 890 N N . THR B 1 44 ? -8.984 9.07 9.117 1 98.81 44 THR B N 1
ATOM 891 C CA . THR B 1 44 ? -8.227 10.172 8.539 1 98.81 44 THR B CA 1
ATOM 892 C C . THR B 1 44 ? -6.723 9.938 8.68 1 98.81 44 THR B C 1
ATOM 894 O O . THR B 1 44 ? -6.285 9.227 9.594 1 98.81 44 THR B O 1
ATOM 897 N N . VAL B 1 45 ? -5.992 10.484 7.746 1 98.94 45 VAL B N 1
ATOM 898 C CA . VAL B 1 45 ? -4.535 10.539 7.727 1 98.94 45 VAL B CA 1
ATOM 899 C C . VAL B 1 45 ? -4.078 11.992 7.617 1 98.94 45 VAL B C 1
ATOM 901 O O . VAL B 1 45 ? -4.246 12.625 6.57 1 98.94 45 VAL B O 1
ATOM 904 N N . ASP B 1 46 ? -3.514 12.508 8.648 1 98.94 46 ASP B N 1
ATOM 905 C CA . ASP B 1 46 ? -2.9 13.836 8.648 1 98.94 46 ASP B CA 1
ATOM 906 C C . ASP B 1 46 ? -1.402 13.742 8.367 1 98.94 46 ASP B C 1
ATOM 908 O O . ASP B 1 46 ? -0.692 12.961 9 1 98.94 46 ASP B O 1
ATOM 912 N N . VAL B 1 47 ? -0.968 14.562 7.48 1 98.88 47 VAL B N 1
ATOM 913 C CA . VAL B 1 47 ? 0.433 14.523 7.074 1 98.88 47 VAL B CA 1
ATOM 914 C C . VAL B 1 47 ? 1.03 15.93 7.129 1 98.88 47 VAL B C 1
ATOM 916 O O . VAL B 1 47 ? 0.497 16.859 6.527 1 98.88 47 VAL B O 1
ATOM 919 N N . TYR B 1 48 ? 2.061 16.094 7.844 1 98.81 48 TYR B N 1
ATOM 920 C CA . TYR B 1 48 ? 2.855 17.328 7.883 1 98.81 48 TYR B CA 1
ATOM 921 C C . TYR B 1 48 ? 4.145 17.156 7.09 1 98.81 48 TYR B C 1
ATOM 923 O O . TYR B 1 48 ? 4.969 16.297 7.395 1 98.81 48 TYR B O 1
ATOM 931 N N . THR B 1 49 ? 4.336 18.062 6.078 1 98.69 49 THR B N 1
ATOM 932 C CA . THR B 1 49 ? 5.352 17.719 5.086 1 98.69 49 THR B CA 1
ATOM 933 C C . THR B 1 49 ? 5.738 18.953 4.266 1 98.69 49 THR B C 1
ATOM 935 O O . THR B 1 49 ? 4.992 19.938 4.219 1 98.69 49 THR B O 1
ATOM 938 N N . THR B 1 50 ? 6.859 18.906 3.676 1 98.38 50 THR B N 1
ATOM 939 C CA . THR B 1 50 ? 7.297 19.922 2.719 1 98.38 50 THR B CA 1
ATOM 940 C C . THR B 1 50 ? 7.066 19.453 1.287 1 98.38 50 THR B C 1
ATOM 942 O O . THR B 1 50 ? 7.25 20.203 0.336 1 98.38 50 THR B O 1
ATOM 945 N N . LEU B 1 51 ? 6.609 18.203 1.101 1 98.38 51 LEU B N 1
ATOM 946 C CA . LEU B 1 51 ? 6.375 17.656 -0.228 1 98.38 51 LEU B CA 1
ATOM 947 C C . LEU B 1 51 ? 5.035 18.125 -0.786 1 98.38 51 LEU B C 1
ATOM 949 O O . LEU B 1 51 ? 4.117 18.438 -0.025 1 98.38 51 LEU B O 1
ATOM 953 N N . PRO B 1 52 ? 4.949 18.188 -2.092 1 98.44 52 PRO B N 1
ATOM 954 C CA . PRO B 1 52 ? 3.684 18.578 -2.707 1 98.44 52 PRO B CA 1
ATOM 955 C C . PRO B 1 52 ? 2.541 17.625 -2.379 1 98.44 52 PRO B C 1
ATOM 957 O O . PRO B 1 52 ? 2.77 16.422 -2.189 1 98.44 52 PRO B O 1
ATOM 960 N N . TYR B 1 53 ? 1.28 18.062 -2.387 1 98.69 53 TYR B N 1
ATOM 961 C CA . TYR B 1 53 ? 0.052 17.344 -2.09 1 98.69 53 TYR B CA 1
ATOM 962 C C . TYR B 1 53 ? -0.028 16.047 -2.9 1 98.69 53 TYR B C 1
ATOM 964 O O . TYR B 1 53 ? -0.307 14.977 -2.352 1 98.69 53 TYR B O 1
ATOM 972 N N . ASP B 1 54 ? 0.317 16.156 -4.172 1 98.56 54 ASP B N 1
ATOM 973 C CA . ASP B 1 54 ? 0.144 15.031 -5.086 1 98.56 54 ASP B CA 1
ATOM 974 C C . ASP B 1 54 ? 1.109 13.891 -4.754 1 98.56 54 ASP B C 1
ATOM 976 O O . ASP B 1 54 ? 0.787 12.719 -4.945 1 98.56 54 ASP B O 1
ATOM 980 N N . VAL B 1 55 ? 2.256 14.211 -4.27 1 98.62 55 VAL B N 1
ATOM 981 C CA . VAL B 1 55 ? 3.238 13.195 -3.914 1 98.62 55 VAL B CA 1
ATOM 982 C C . VAL B 1 55 ? 2.705 12.336 -2.766 1 98.62 55 VAL B C 1
ATOM 984 O O . VAL B 1 55 ? 2.789 11.109 -2.805 1 98.62 55 VAL B O 1
ATOM 987 N N . ILE B 1 56 ? 2.047 12.992 -1.749 1 98.81 56 ILE B N 1
ATOM 988 C CA . ILE B 1 56 ? 1.503 12.289 -0.591 1 98.81 56 ILE B CA 1
ATOM 989 C C . ILE B 1 56 ? 0.277 11.484 -1.006 1 98.81 56 ILE B C 1
ATOM 991 O O . ILE B 1 56 ? 0.127 10.32 -0.61 1 98.81 56 ILE B O 1
ATOM 995 N N . HIS B 1 57 ? -0.516 12.125 -1.841 1 98.81 57 HIS B N 1
ATOM 996 C CA . HIS B 1 57 ? -1.7 11.445 -2.354 1 98.81 57 HIS B CA 1
ATOM 997 C C . HIS B 1 57 ? -1.326 10.148 -3.07 1 98.81 57 HIS B C 1
ATOM 999 O O . HIS B 1 57 ? -1.907 9.094 -2.801 1 98.81 57 HIS B O 1
ATOM 1005 N N . GLU B 1 58 ? -0.271 10.266 -3.906 1 98.62 58 GLU B N 1
ATOM 1006 C CA . GLU B 1 58 ? 0.156 9.102 -4.68 1 98.62 58 GLU B CA 1
ATOM 1007 C C . GLU B 1 58 ? 0.755 8.023 -3.779 1 98.62 58 GLU B C 1
ATOM 1009 O O . GLU B 1 58 ? 0.532 6.832 -3.994 1 98.62 58 GLU B O 1
ATOM 1014 N N . LYS B 1 59 ? 1.48 8.484 -2.816 1 98.69 59 LYS B N 1
ATOM 1015 C CA . LYS B 1 59 ? 2.104 7.535 -1.895 1 98.69 59 LYS B CA 1
ATOM 1016 C C . LYS B 1 59 ? 1.05 6.707 -1.162 1 98.69 59 LYS B C 1
ATOM 1018 O O . LYS B 1 59 ? 1.202 5.496 -1.009 1 98.69 59 LYS B O 1
ATOM 1023 N N . ILE B 1 60 ? -0.024 7.32 -0.74 1 98.81 60 ILE B N 1
ATOM 1024 C CA . ILE B 1 60 ? -1.104 6.625 -0.048 1 98.81 60 ILE B CA 1
ATOM 1025 C C . ILE B 1 60 ? -1.88 5.762 -1.04 1 98.81 60 ILE B C 1
ATOM 1027 O O . ILE B 1 60 ? -2.219 4.613 -0.741 1 98.81 60 ILE B O 1
ATOM 1031 N N . LYS B 1 61 ? -2.09 6.289 -2.223 1 98.44 61 LYS B N 1
ATOM 1032 C CA . LYS B 1 61 ? -2.828 5.562 -3.252 1 98.44 61 LYS B CA 1
ATOM 1033 C C . LYS B 1 61 ? -2.135 4.246 -3.6 1 98.44 61 LYS B C 1
ATOM 1035 O O . LYS B 1 61 ? -2.797 3.23 -3.826 1 98.44 61 LYS B O 1
ATOM 1040 N N . LYS B 1 62 ? -0.858 4.293 -3.561 1 98.06 62 LYS B N 1
ATOM 1041 C CA . LYS B 1 62 ? -0.066 3.127 -3.938 1 98.06 62 LYS B CA 1
ATOM 1042 C C . LYS B 1 62 ? -0.235 1.997 -2.926 1 98.06 62 LYS B C 1
ATOM 1044 O O . LYS B 1 62 ? 0.08 0.842 -3.217 1 98.06 62 LYS B O 1
ATOM 1049 N N . THR B 1 63 ? -0.741 2.303 -1.756 1 98.31 63 THR B N 1
ATOM 1050 C CA . THR B 1 63 ? -1.012 1.256 -0.777 1 98.31 63 THR B CA 1
ATOM 1051 C C . THR B 1 63 ? -2.217 0.42 -1.199 1 98.31 63 THR B C 1
ATOM 1053 O O . THR B 1 63 ? -2.449 -0.662 -0.656 1 98.31 63 THR B O 1
ATOM 1056 N N . GLY B 1 64 ? -3.006 0.922 -2.16 1 98.12 64 GLY B N 1
ATOM 1057 C CA . GLY B 1 64 ? -4.203 0.234 -2.615 1 98.12 64 GLY B CA 1
ATOM 1058 C C . GLY B 1 64 ? -5.445 0.613 -1.831 1 98.12 64 GLY B C 1
ATOM 1059 O O . GLY B 1 64 ? -6.555 0.198 -2.174 1 98.12 64 GLY B O 1
ATOM 1060 N N . LYS B 1 65 ? -5.309 1.415 -0.799 1 98.06 65 LYS B N 1
ATOM 1061 C CA . LYS B 1 65 ? -6.453 1.855 -0.007 1 98.06 65 LYS B CA 1
ATOM 1062 C C . LYS B 1 65 ? -7.215 2.969 -0.717 1 98.06 65 LYS B C 1
ATOM 1064 O O . LYS B 1 65 ? -6.617 3.789 -1.42 1 98.06 65 LYS B O 1
ATOM 1069 N N . GLU B 1 66 ? -8.516 2.93 -0.49 1 98.06 66 GLU B N 1
ATOM 1070 C CA . GLU B 1 66 ? -9.359 3.939 -1.123 1 98.06 66 GLU B CA 1
ATOM 1071 C C . GLU B 1 66 ? -9.234 5.285 -0.416 1 98.06 66 GLU B C 1
ATOM 1073 O O . GLU B 1 66 ? -9.477 5.383 0.79 1 98.06 66 GLU B O 1
ATOM 1078 N N . ILE B 1 67 ? -8.836 6.289 -1.149 1 98.69 67 ILE B N 1
ATOM 1079 C CA . ILE B 1 67 ? -8.875 7.664 -0.657 1 98.69 67 ILE B CA 1
ATOM 1080 C C . ILE B 1 67 ? -10.219 8.297 -0.994 1 98.69 67 ILE B C 1
ATOM 1082 O O . ILE B 1 67 ? -10.539 8.508 -2.168 1 98.69 67 ILE B O 1
ATOM 1086 N N . LYS B 1 68 ? -10.977 8.547 0.021 1 98.62 68 LYS B N 1
ATOM 1087 C CA . LYS B 1 68 ? -12.32 9.078 -0.185 1 98.62 68 LYS B CA 1
ATOM 1088 C C . LYS B 1 68 ? -12.281 10.57 -0.513 1 98.62 68 LYS B C 1
ATOM 1090 O O . LYS B 1 68 ? -13.055 11.047 -1.342 1 98.62 68 LYS B O 1
ATOM 1095 N N . SER B 1 69 ? -11.406 11.312 0.205 1 98.75 69 SER B N 1
ATOM 1096 C CA . SER B 1 69 ? -11.219 12.742 -0.022 1 98.75 69 SER B CA 1
ATOM 1097 C C . SER B 1 69 ? -9.875 13.219 0.521 1 98.75 69 SER B C 1
ATOM 1099 O O . SER B 1 69 ? -9.18 12.469 1.211 1 98.75 69 SER B O 1
ATOM 1101 N N . GLY B 1 70 ? -9.445 14.367 0.073 1 98.62 70 GLY B N 1
ATOM 1102 C CA . GLY B 1 70 ? -8.242 15.023 0.563 1 98.62 70 GLY B CA 1
ATOM 1103 C C . GLY B 1 70 ? -8.344 16.531 0.554 1 98.62 70 GLY B C 1
ATOM 1104 O O . GLY B 1 70 ? -9.062 17.109 -0.267 1 98.62 70 GLY B O 1
ATOM 1105 N N . LYS B 1 71 ? -7.648 17.141 1.499 1 98.44 71 LYS B N 1
ATOM 1106 C CA . LYS B 1 71 ? -7.641 18.609 1.536 1 98.44 71 LYS B CA 1
ATOM 1107 C C . LYS B 1 71 ? -6.309 19.141 2.062 1 98.44 71 LYS B C 1
ATOM 1109 O O . LYS B 1 71 ? -5.574 18.422 2.74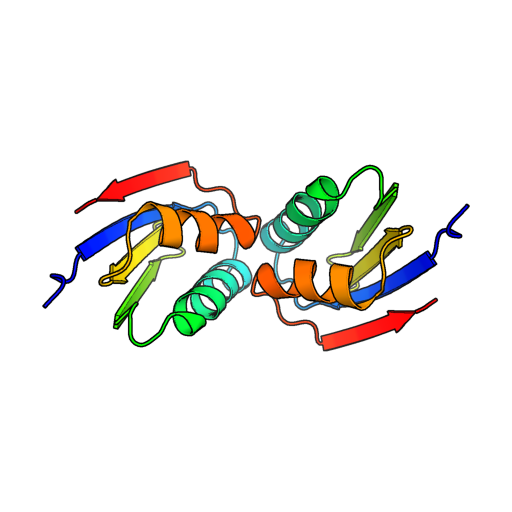4 1 98.44 71 LYS B O 1
ATOM 1114 N N . VAL B 1 72 ? -5.926 20.328 1.639 1 97.19 72 VAL B N 1
ATOM 1115 C CA . VAL B 1 72 ? -4.809 21.094 2.201 1 97.19 72 VAL B CA 1
ATOM 1116 C C . VAL B 1 72 ? -5.297 21.938 3.367 1 97.19 72 VAL B C 1
ATOM 1118 O O . VAL B 1 72 ? -6.258 22.703 3.227 1 97.19 72 VAL B O 1
ATOM 1121 N N . LEU B 1 73 ? -4.637 21.781 4.543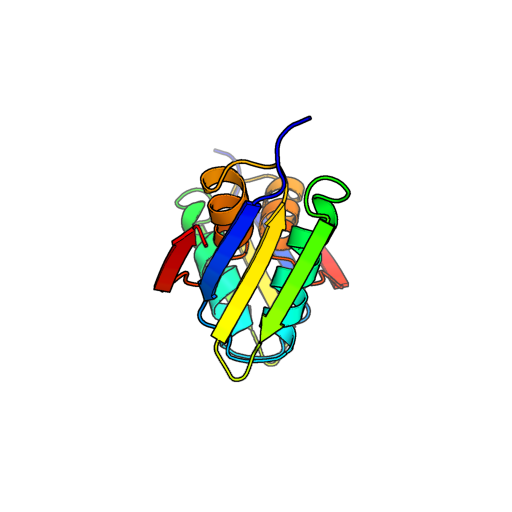 1 95.62 73 LEU B N 1
ATOM 1122 C CA . LEU B 1 73 ? -5.105 22.516 5.715 1 95.62 73 LEU B CA 1
ATOM 1123 C C . LEU B 1 73 ? -4.18 23.688 6.02 1 95.62 73 LEU B C 1
ATOM 1125 O O . LEU B 1 73 ? -2.984 23.641 5.723 1 95.62 73 LEU B O 1
#

Nearest PDB structures (foldseek):
  5vdf-assembly4_H  TM=1.001E+00  e=2.740E-11  Saccharomyces cerevisiae S288C
  1cc7-assembly1_A  TM=9.724E-01  e=7.951E-12  Saccharomyces cerevisiae
  3k7r-assembly6_L  TM=9.963E-01  e=1.753E-10  Saccharomyces cerevisiae
  5vdf-assembly3_F  TM=9.728E-01  e=2.836E-10  Saccharomyces cerevisiae S288C
  1qup-assembly1_B  TM=8.858E-01  e=1.944E-05  Saccharomyces cerevisiae

Secondary structure (DSSP, 8-state):
----EEEEEEE---SHHHHHHHHHHHHTTTTTEEEEEEETTTTEEEEEESS-HHHHHHHHHTTT--EEEEEE-/-PPPEEEEEEE---SHHHHHHHHHHHHTTTTTEEEEEEETTTTEEEEEESS-HHHHHHHHHTTT--EEEEEE-

Radius of gyration: 16.09 Å; Cα contacts (8 Å, |Δi|>4): 287; chains: 2; bounding box: 25×49×40 Å

Sequence (146 aa):
MSSEKHYQFEVAMACSGCSNAIDRVLKKLAPEVSKTNISLDAQTVDVYTTLPYDVIHEKIKKTGKEIKSGKVLMSSEKHYQFEVAMACSGCSNAIDRVLKKLAPEVSKTNISLDAQTVDVYTTLPYDVIHEKIKKTGKEIKSGKVL